Protein AF-A0A2P8MCX2-F1 (afdb_monomer_lite)

pLDDT: mean 90.92, std 8.29, range [68.56, 98.38]

Foldseek 3Di:
DALVVLLVLLVVLLVVLVVLVVVLVVLVVDDCVVVVVVCCVPPVVVDPDDPSVVVSVVVVVVSVVSNVVSVVSSVVSLVSQLVSLVPHPPPVSSVVSVVSSPD

Structure (mmCIF, N/CA/C/O backbone):
data_AF-A0A2P8MCX2-F1
#
_entry.id   AF-A0A2P8MCX2-F1
#
loop_
_atom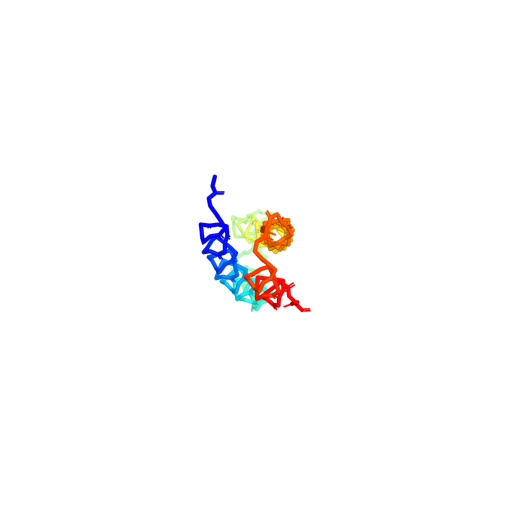_site.group_PDB
_atom_site.id
_atom_site.type_symbol
_atom_site.label_atom_id
_atom_site.label_alt_id
_atom_site.label_comp_id
_atom_site.label_asym_id
_atom_site.label_entity_id
_atom_site.label_seq_id
_atom_site.pdbx_PDB_ins_code
_atom_site.Cartn_x
_atom_site.Cartn_y
_atom_site.Cartn_z
_atom_site.occupancy
_atom_site.B_iso_or_equiv
_atom_site.auth_seq_id
_atom_site.auth_comp_id
_atom_site.auth_asym_id
_atom_site.auth_atom_id
_atom_site.pdbx_PDB_model_num
ATOM 1 N N . MET A 1 1 ? 23.785 0.814 -11.664 1.00 90.06 1 MET A N 1
ATOM 2 C CA . MET A 1 1 ? 22.621 -0.049 -11.949 1.00 90.06 1 MET A CA 1
ATOM 3 C C . MET A 1 1 ? 22.294 0.111 -13.415 1.00 90.06 1 MET A C 1
ATOM 5 O O . MET A 1 1 ? 22.081 1.236 -13.851 1.00 90.06 1 MET A O 1
ATOM 9 N N . SER A 1 2 ? 22.332 -0.987 -14.152 1.00 97.19 2 SER A N 1
ATOM 10 C CA . SER A 1 2 ? 21.957 -1.062 -15.559 1.00 97.19 2 SER A CA 1
ATOM 11 C C . SER A 1 2 ? 20.467 -0.788 -15.760 1.00 97.19 2 SER A C 1
ATOM 13 O O . SER A 1 2 ? 19.656 -0.913 -14.841 1.00 97.19 2 SER A O 1
ATOM 15 N N . ASP A 1 3 ? 20.099 -0.461 -16.990 1.00 97.75 3 ASP A N 1
ATOM 16 C CA . ASP A 1 3 ? 18.705 -0.256 -17.377 1.00 97.75 3 ASP A CA 1
ATOM 17 C C . ASP A 1 3 ? 17.847 -1.510 -17.192 1.00 97.75 3 ASP A C 1
ATOM 19 O O . ASP A 1 3 ? 16.736 -1.418 -16.673 1.00 97.75 3 ASP A O 1
ATOM 23 N N . SER A 1 4 ? 18.395 -2.694 -17.483 1.00 97.44 4 SER A N 1
ATOM 24 C CA . SER A 1 4 ? 17.728 -3.976 -17.215 1.00 97.44 4 SER A CA 1
ATOM 25 C C . SER A 1 4 ? 17.426 -4.166 -15.722 1.00 97.44 4 SER A C 1
ATOM 27 O O . SER A 1 4 ? 16.317 -4.542 -15.338 1.00 97.44 4 SER A O 1
ATOM 29 N N . GLU A 1 5 ? 18.375 -3.827 -14.844 1.00 98.12 5 GLU A N 1
ATOM 30 C CA . GLU A 1 5 ? 18.146 -3.867 -13.396 1.00 98.12 5 GLU A CA 1
ATOM 31 C C . GLU A 1 5 ? 17.090 -2.845 -12.946 1.00 98.12 5 GLU A C 1
ATOM 33 O O . GLU A 1 5 ? 16.235 -3.182 -12.123 1.00 98.12 5 GLU A O 1
ATOM 38 N N . LYS A 1 6 ? 17.107 -1.616 -13.488 1.00 98.12 6 LYS A N 1
ATOM 39 C CA . LYS A 1 6 ? 16.075 -0.599 -13.208 1.00 98.12 6 LYS A CA 1
ATOM 40 C C . LYS A 1 6 ? 14.691 -1.104 -13.636 1.00 98.12 6 LYS A C 1
ATOM 42 O O . LYS A 1 6 ? 13.753 -1.043 -12.842 1.00 98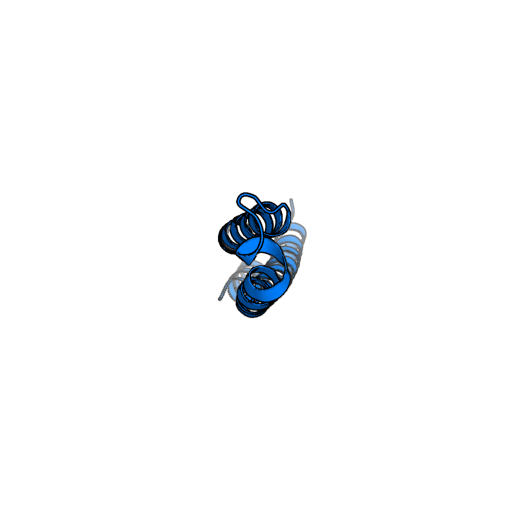.12 6 LYS A O 1
ATOM 47 N N . TYR A 1 7 ? 14.575 -1.664 -14.841 1.00 97.88 7 TYR A N 1
ATOM 48 C CA . TYR A 1 7 ? 13.338 -2.233 -15.380 1.00 97.88 7 TYR A CA 1
ATOM 49 C C . TYR A 1 7 ? 12.790 -3.373 -14.508 1.00 97.88 7 TYR A C 1
ATOM 51 O O . TYR A 1 7 ? 11.623 -3.354 -14.112 1.00 97.88 7 TYR A O 1
ATOM 59 N N . ASN A 1 8 ? 13.646 -4.314 -14.104 1.00 97.88 8 ASN A N 1
ATOM 60 C CA . ASN A 1 8 ? 13.255 -5.405 -13.207 1.00 97.88 8 ASN A CA 1
ATOM 61 C C . ASN A 1 8 ? 12.774 -4.892 -11.841 1.00 97.88 8 ASN A C 1
ATOM 63 O O . ASN A 1 8 ? 11.823 -5.431 -11.268 1.00 97.88 8 ASN A O 1
ATOM 67 N N . LYS A 1 9 ? 13.383 -3.819 -11.316 1.00 97.94 9 LYS A N 1
ATOM 68 C CA . LYS A 1 9 ? 12.904 -3.176 -10.084 1.00 97.94 9 LYS A CA 1
ATOM 69 C C . LYS A 1 9 ? 11.541 -2.506 -10.260 1.00 97.94 9 LYS A C 1
ATOM 71 O O . LYS A 1 9 ? 10.731 -2.606 -9.342 1.00 97.94 9 LYS A O 1
ATOM 76 N N . VAL A 1 10 ? 11.254 -1.890 -11.412 1.00 97.88 10 VAL A N 1
ATOM 77 C CA . VAL A 1 10 ? 9.916 -1.343 -11.723 1.00 97.88 10 VAL A CA 1
ATOM 78 C C . VAL A 1 10 ? 8.858 -2.451 -11.697 1.00 97.88 10 VAL A C 1
ATOM 80 O O . VAL A 1 10 ? 7.836 -2.294 -11.030 1.00 97.88 10 VAL A O 1
ATOM 83 N N . ILE A 1 11 ? 9.124 -3.599 -12.331 1.00 97.69 11 ILE A N 1
ATOM 84 C CA . ILE A 1 11 ? 8.219 -4.764 -12.304 1.00 97.69 11 ILE A CA 1
ATOM 85 C C . ILE A 1 11 ? 7.988 -5.247 -10.869 1.00 97.69 11 ILE A C 1
ATOM 87 O O . ILE A 1 11 ? 6.850 -5.461 -10.449 1.00 97.69 11 ILE A O 1
ATOM 91 N N . ARG A 1 12 ? 9.063 -5.398 -10.088 1.00 97.44 12 ARG A N 1
ATOM 92 C CA . ARG A 1 12 ? 8.964 -5.874 -8.704 1.00 97.44 12 ARG A CA 1
ATOM 93 C C . ARG A 1 12 ? 8.150 -4.923 -7.826 1.00 97.44 12 ARG A C 1
ATOM 95 O O . ARG A 1 12 ? 7.320 -5.383 -7.046 1.00 97.44 12 ARG A O 1
ATOM 102 N N . LEU A 1 13 ? 8.351 -3.614 -7.975 1.00 97.25 13 LEU A N 1
ATOM 103 C CA . LEU A 1 13 ? 7.562 -2.606 -7.267 1.00 97.25 13 LEU A CA 1
ATOM 104 C C . LEU A 1 13 ? 6.083 -2.634 -7.683 1.00 97.25 13 LEU A C 1
ATOM 106 O O . LEU A 1 13 ? 5.234 -2.530 -6.804 1.00 97.25 13 LEU A O 1
ATOM 110 N N . LYS A 1 14 ? 5.750 -2.868 -8.964 1.00 97.44 14 LYS A N 1
ATOM 111 C CA . LYS A 1 14 ? 4.350 -3.073 -9.392 1.00 97.44 14 LYS A CA 1
ATOM 112 C C . LYS A 1 14 ? 3.717 -4.268 -8.680 1.00 97.44 14 LYS A C 1
ATOM 114 O O . LYS A 1 14 ? 2.580 -4.179 -8.227 1.00 97.44 14 LYS A O 1
ATOM 119 N N . GLY A 1 15 ? 4.469 -5.360 -8.534 1.00 97.12 15 GLY A N 1
ATOM 120 C CA . GLY A 1 15 ? 4.039 -6.521 -7.754 1.00 97.12 15 GLY A CA 1
ATOM 121 C C . GLY A 1 15 ? 3.727 -6.171 -6.296 1.00 97.12 15 GLY A C 1
ATOM 122 O O . GLY A 1 15 ? 2.726 -6.639 -5.760 1.00 97.12 15 GLY A O 1
ATOM 123 N N . TYR A 1 16 ? 4.534 -5.314 -5.662 1.00 97.00 16 TYR A N 1
ATOM 124 C CA . TYR A 1 16 ? 4.246 -4.826 -4.310 1.00 97.00 16 TYR A CA 1
ATOM 125 C C . TYR A 1 16 ? 3.023 -3.914 -4.259 1.00 97.00 16 TYR A C 1
ATOM 127 O O . TYR A 1 16 ? 2.188 -4.117 -3.385 1.00 97.00 16 TYR A O 1
ATOM 135 N N . VAL A 1 17 ? 2.870 -2.984 -5.209 1.00 97.38 17 VAL A N 1
ATOM 136 C CA . VAL A 1 17 ? 1.671 -2.135 -5.304 1.00 97.38 17 VAL A CA 1
ATOM 137 C C . VAL A 1 17 ? 0.411 -2.992 -5.376 1.00 97.38 17 VAL A C 1
ATOM 139 O O . VAL A 1 17 ? -0.495 -2.772 -4.589 1.00 97.38 17 VAL A O 1
ATOM 142 N N . ASN A 1 18 ? 0.373 -4.012 -6.238 1.00 96.69 18 ASN A N 1
ATOM 143 C CA . ASN A 1 18 ? -0.803 -4.876 -6.362 1.00 96.69 18 ASN A CA 1
ATOM 144 C C . ASN A 1 18 ? -1.126 -5.618 -5.051 1.00 96.69 18 ASN A C 1
ATOM 146 O O . ASN A 1 18 ? -2.284 -5.707 -4.662 1.00 96.69 18 ASN A O 1
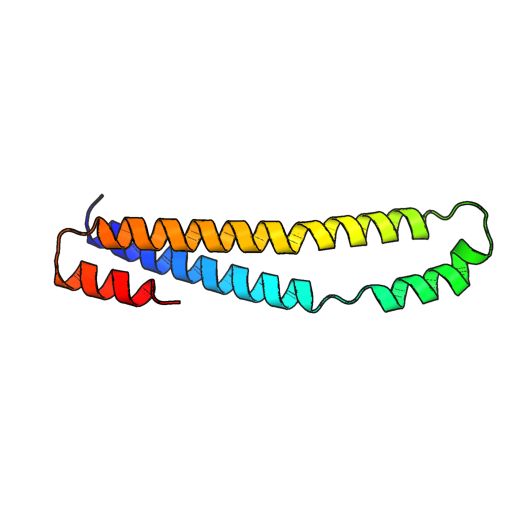ATOM 150 N N . ARG A 1 19 ? -0.110 -6.138 -4.346 1.00 97.44 19 ARG A N 1
ATOM 151 C CA . ARG A 1 19 ? -0.315 -6.837 -3.063 1.00 97.44 19 ARG A CA 1
ATOM 152 C C . ARG A 1 19 ? -0.796 -5.891 -1.965 1.00 97.44 19 ARG A C 1
ATOM 154 O O . ARG A 1 19 ? -1.645 -6.282 -1.176 1.00 97.44 19 ARG A O 1
ATOM 161 N N . LEU A 1 20 ? -0.258 -4.673 -1.922 1.00 97.19 20 LEU A N 1
ATOM 162 C CA . LEU A 1 20 ? -0.680 -3.648 -0.971 1.00 97.19 20 LEU A CA 1
ATOM 163 C C . LEU A 1 20 ? -2.093 -3.142 -1.278 1.00 97.19 20 LEU A C 1
ATOM 165 O O . LEU A 1 20 ? -2.855 -2.937 -0.348 1.00 97.19 20 LEU A O 1
ATOM 169 N N . SER A 1 21 ? -2.466 -2.989 -2.552 1.00 96.12 21 SER A N 1
ATOM 170 C CA . SER A 1 21 ? -3.837 -2.634 -2.937 1.00 96.12 21 SER A CA 1
ATOM 171 C C . SER A 1 21 ? -4.840 -3.699 -2.500 1.00 96.12 21 SER A C 1
ATOM 173 O O . SER A 1 21 ? -5.831 -3.352 -1.877 1.00 96.12 21 SER A O 1
ATOM 175 N N . ASN A 1 22 ? -4.540 -4.984 -2.715 1.00 96.00 22 ASN A N 1
ATOM 176 C CA . ASN A 1 22 ? -5.400 -6.060 -2.212 1.00 96.00 22 ASN A CA 1
ATOM 177 C C . ASN A 1 22 ? -5.518 -6.026 -0.679 1.00 96.00 22 ASN A C 1
ATOM 179 O O . ASN A 1 22 ? -6.610 -6.160 -0.147 1.00 96.00 22 ASN A O 1
ATOM 183 N N . LEU A 1 23 ? -4.404 -5.804 0.031 1.00 95.38 23 LEU A N 1
ATOM 184 C CA . LEU A 1 23 ? -4.420 -5.665 1.490 1.00 95.38 23 LEU A CA 1
ATOM 185 C C . LEU A 1 23 ? -5.264 -4.464 1.945 1.00 95.38 23 LEU A C 1
ATOM 187 O O . LEU A 1 23 ? -5.943 -4.549 2.965 1.00 95.38 23 LEU A O 1
ATOM 191 N N . LEU A 1 24 ? -5.205 -3.345 1.222 1.00 95.00 24 LEU A N 1
ATOM 192 C CA . LEU A 1 24 ? -6.001 -2.157 1.514 1.00 95.00 24 LEU A CA 1
ATOM 193 C C . LEU A 1 24 ? -7.499 -2.445 1.347 1.00 95.00 24 LEU A C 1
ATOM 195 O O . LEU A 1 24 ? -8.277 -2.123 2.241 1.00 95.00 24 LEU A O 1
ATOM 199 N N . ASP A 1 25 ? -7.879 -3.111 0.256 1.00 93.25 25 ASP A N 1
ATOM 200 C CA . ASP A 1 25 ? -9.260 -3.533 0.006 1.00 93.25 25 ASP A CA 1
ATOM 201 C C . ASP A 1 25 ? -9.754 -4.492 1.103 1.00 93.25 25 ASP A C 1
ATOM 203 O O . ASP A 1 25 ? -10.832 -4.287 1.665 1.00 93.25 25 ASP A O 1
ATOM 207 N N . ASP A 1 26 ? -8.935 -5.482 1.481 1.00 92.62 26 ASP A N 1
ATOM 208 C CA . ASP A 1 26 ? -9.229 -6.403 2.587 1.00 92.62 26 ASP A CA 1
ATOM 209 C C . ASP A 1 26 ? -9.402 -5.645 3.915 1.00 92.62 26 ASP A C 1
ATOM 211 O O . ASP A 1 26 ? -10.308 -5.945 4.690 1.00 92.62 26 ASP A O 1
ATOM 215 N N . THR A 1 27 ? -8.567 -4.629 4.165 1.00 89.44 27 THR A N 1
ATOM 216 C CA . THR A 1 27 ? -8.626 -3.788 5.372 1.00 89.44 27 THR A CA 1
ATOM 217 C C . THR A 1 27 ? -9.928 -2.989 5.429 1.00 89.44 27 THR A C 1
ATOM 219 O O . THR A 1 27 ? -10.557 -2.934 6.485 1.00 89.44 27 THR A O 1
ATOM 222 N N . TYR A 1 28 ? -10.375 -2.409 4.310 1.00 87.38 28 TYR A N 1
ATOM 223 C CA . TYR A 1 28 ? -11.672 -1.726 4.238 1.00 87.38 28 TYR A CA 1
ATOM 224 C C . TYR A 1 28 ? -12.864 -2.680 4.364 1.00 87.38 28 TYR A C 1
ATOM 226 O O . TYR A 1 28 ? -13.933 -2.264 4.807 1.00 87.38 28 TYR A O 1
ATOM 234 N N . GLY A 1 29 ? -12.686 -3.952 4.003 1.00 87.25 29 GLY A N 1
ATOM 235 C CA . GLY A 1 29 ? -13.695 -4.995 4.180 1.00 87.25 29 GLY A CA 1
ATOM 236 C C . GLY A 1 29 ? -13.898 -5.449 5.632 1.00 87.25 29 GLY A C 1
ATOM 237 O O . GLY A 1 29 ? -14.869 -6.154 5.915 1.00 87.25 29 GLY A O 1
ATOM 238 N N . LEU A 1 30 ? -13.017 -5.067 6.565 1.00 86.69 30 LEU A N 1
ATOM 239 C CA . LEU A 1 30 ? -13.130 -5.445 7.974 1.00 86.69 30 LEU A CA 1
ATOM 240 C C . LEU A 1 30 ? -14.156 -4.573 8.714 1.00 86.69 30 LEU A C 1
ATOM 242 O O . LEU A 1 30 ? -13.871 -3.447 9.118 1.00 86.69 30 LEU A O 1
ATOM 246 N N . ASP A 1 31 ? -15.339 -5.137 8.970 1.00 80.38 31 ASP A N 1
ATOM 247 C CA . ASP A 1 31 ? -16.364 -4.529 9.824 1.00 80.38 31 ASP A CA 1
ATOM 248 C C . ASP A 1 31 ? -16.367 -5.145 11.234 1.00 80.38 31 ASP A C 1
ATOM 250 O O . ASP A 1 31 ? -16.870 -6.251 11.476 1.00 80.38 31 ASP A O 1
ATOM 254 N N . PHE A 1 32 ? -15.824 -4.394 12.196 1.00 78.06 32 PHE A N 1
ATOM 255 C CA . PHE A 1 32 ? -15.824 -4.771 13.611 1.00 78.06 32 PHE A CA 1
ATOM 256 C C . PHE A 1 32 ? -17.080 -4.327 14.366 1.00 78.06 32 PHE A C 1
ATOM 258 O O . PHE A 1 32 ? -17.283 -4.732 15.513 1.00 78.06 32 PHE A O 1
ATOM 265 N N . THR A 1 33 ? -17.958 -3.542 13.743 1.00 79.25 33 THR A N 1
ATOM 266 C CA . THR A 1 33 ? -19.104 -2.912 14.413 1.00 79.25 33 THR A CA 1
ATOM 267 C C . THR A 1 33 ? -20.044 -3.948 15.031 1.00 79.25 33 THR A C 1
ATOM 269 O O . THR A 1 33 ? -20.579 -3.735 16.122 1.00 79.25 33 THR A O 1
ATOM 272 N N . GLN A 1 34 ? -20.175 -5.115 14.394 1.00 73.75 34 GLN A N 1
ATOM 273 C CA . GLN A 1 34 ? -20.946 -6.251 14.910 1.00 73.75 34 GLN A CA 1
ATOM 274 C C . GLN A 1 34 ? -20.456 -6.761 16.277 1.00 73.75 34 GLN A C 1
ATOM 276 O O . GLN A 1 34 ? -21.266 -7.146 17.125 1.00 73.75 34 GLN A O 1
ATOM 281 N N . PHE A 1 35 ? -19.145 -6.721 16.537 1.00 80.44 35 PHE A N 1
ATOM 282 C CA . PHE A 1 35 ? -18.573 -7.213 17.790 1.00 80.44 35 PHE A CA 1
ATOM 283 C C . PHE A 1 35 ? -18.796 -6.235 18.938 1.00 80.44 35 PHE A C 1
ATOM 285 O O . PHE A 1 35 ? -19.007 -6.676 20.067 1.00 80.44 35 PHE A O 1
ATOM 292 N N . LYS A 1 36 ? -18.836 -4.925 18.653 1.00 81.12 36 LYS A N 1
ATOM 293 C CA . LYS A 1 36 ? -19.106 -3.889 19.658 1.00 81.12 36 LYS A CA 1
ATOM 294 C C . LYS A 1 36 ? -20.416 -4.161 20.386 1.00 81.12 36 LYS A C 1
ATOM 296 O O . LYS A 1 36 ? -20.435 -4.260 21.607 1.00 81.12 36 LYS A O 1
ATOM 301 N N . THR A 1 37 ? -21.496 -4.349 19.630 1.00 77.31 37 THR A N 1
ATOM 302 C CA . THR A 1 37 ? -22.832 -4.590 20.187 1.00 77.31 37 THR A CA 1
ATOM 303 C C . THR A 1 37 ? -22.869 -5.883 20.995 1.00 77.31 37 THR A C 1
ATOM 305 O O . THR A 1 37 ? -23.340 -5.880 22.131 1.00 77.31 37 THR A O 1
ATOM 308 N N . ALA A 1 38 ? -22.318 -6.977 20.455 1.00 75.50 38 ALA A N 1
ATOM 309 C CA . ALA A 1 38 ? -22.302 -8.268 21.138 1.00 75.50 38 ALA A CA 1
ATOM 310 C C . ALA A 1 38 ? -21.529 -8.217 22.466 1.00 75.50 38 ALA A C 1
ATOM 312 O O . ALA A 1 38 ? -22.011 -8.735 23.477 1.00 75.50 38 ALA A O 1
ATOM 313 N N . GLY A 1 39 ? -20.360 -7.575 22.492 1.00 76.75 39 GLY A N 1
ATOM 314 C CA . GLY A 1 39 ? -19.578 -7.444 23.717 1.00 76.75 39 GLY A CA 1
ATOM 315 C C . GLY A 1 39 ? -20.172 -6.446 24.709 1.00 76.75 39 GLY A C 1
ATOM 316 O O . GLY A 1 39 ? -20.144 -6.708 25.913 1.00 76.75 39 GLY A O 1
ATOM 317 N N . THR A 1 40 ? -20.817 -5.371 24.243 1.00 75.81 40 THR A N 1
ATOM 318 C CA . THR A 1 40 ? -21.556 -4.460 25.128 1.00 75.81 40 THR A CA 1
ATOM 319 C C . THR A 1 40 ? -22.749 -5.140 25.785 1.00 75.81 40 THR A C 1
ATOM 321 O O . THR A 1 40 ? -22.897 -5.068 27.003 1.00 75.81 40 THR A O 1
ATOM 324 N N . THR A 1 41 ? -23.579 -5.855 25.028 1.00 78.94 41 THR A N 1
ATOM 325 C CA . THR A 1 41 ? -24.757 -6.534 25.586 1.00 78.94 41 THR A CA 1
ATOM 326 C C . THR A 1 41 ? -24.378 -7.646 26.567 1.00 78.94 41 THR A C 1
ATOM 328 O O . THR A 1 41 ? -25.034 -7.817 27.598 1.00 78.94 41 THR A O 1
ATOM 331 N N . ASN A 1 42 ? -23.319 -8.407 26.277 1.00 77.25 42 ASN A N 1
ATOM 332 C CA . ASN A 1 42 ? -22.996 -9.603 27.054 1.00 77.25 42 ASN A CA 1
ATOM 333 C C . ASN A 1 42 ? -22.014 -9.359 28.203 1.00 77.25 42 ASN A C 1
ATOM 335 O O . ASN A 1 42 ? -22.120 -10.048 29.226 1.00 77.25 42 ASN A O 1
ATOM 339 N N . TRP A 1 43 ? -21.115 -8.379 28.067 1.00 77.31 43 TRP A N 1
ATOM 340 C CA . TRP A 1 43 ? -20.034 -8.127 29.017 1.00 77.31 43 TRP A CA 1
ATOM 341 C C . TRP A 1 43 ? -20.043 -6.699 29.551 1.00 77.31 43 TRP A C 1
ATOM 343 O O . TRP A 1 43 ? -20.352 -6.501 30.727 1.00 77.31 43 TRP A O 1
ATOM 353 N N . SER A 1 44 ? -19.726 -5.700 28.721 1.00 75.81 44 SER A N 1
ATOM 354 C CA . SER A 1 44 ? -19.412 -4.368 29.251 1.00 75.81 44 SER A CA 1
ATOM 355 C C . SER A 1 44 ? -20.611 -3.598 29.790 1.00 75.81 44 SER A C 1
ATOM 357 O O . SER A 1 44 ? -20.464 -2.870 30.763 1.00 75.81 44 SER A O 1
ATOM 359 N N . GLY A 1 45 ? -21.824 -3.852 29.297 1.00 75.31 45 GLY A N 1
ATOM 360 C CA . GLY A 1 45 ? -23.053 -3.269 29.844 1.00 75.31 45 GLY A CA 1
ATOM 361 C C . GLY A 1 45 ? -23.383 -3.704 31.280 1.00 75.31 45 GLY A C 1
ATOM 362 O O . GLY A 1 45 ? -24.284 -3.139 31.894 1.00 75.31 45 GLY A O 1
ATOM 363 N N . LYS A 1 46 ? -22.669 -4.697 31.830 1.00 77.38 46 LYS A N 1
ATOM 364 C CA . LYS A 1 46 ? -22.877 -5.232 33.188 1.00 77.38 46 LYS A CA 1
ATOM 365 C C . LYS A 1 46 ? -21.822 -4.768 34.198 1.00 77.38 46 LYS A C 1
ATOM 367 O O . LYS A 1 46 ? -21.961 -5.055 35.385 1.00 77.38 46 LYS A O 1
ATOM 372 N N . VAL A 1 47 ? -20.770 -4.071 33.759 1.00 75.00 47 VAL A N 1
ATOM 373 C CA . VAL A 1 47 ? -19.634 -3.658 34.602 1.00 75.00 47 VAL A CA 1
ATOM 374 C C . VAL A 1 47 ? -19.199 -2.223 34.289 1.00 75.00 47 VAL A C 1
ATOM 376 O O . VAL A 1 47 ? -19.352 -1.744 33.177 1.00 75.00 47 VAL A O 1
ATOM 379 N N . LYS A 1 48 ? -18.626 -1.504 35.265 1.00 69.69 48 LYS A N 1
ATOM 380 C CA . LYS A 1 48 ? -18.171 -0.106 35.067 1.00 69.69 48 LYS A CA 1
ATOM 381 C C . LYS A 1 48 ? -16.944 0.037 34.154 1.00 69.69 48 LYS A C 1
ATOM 383 O O . LYS A 1 48 ? -16.735 1.107 33.594 1.00 69.69 48 LYS A O 1
ATOM 388 N N . LYS A 1 49 ? -16.106 -0.996 34.077 1.00 73.50 49 LYS A N 1
ATOM 389 C CA . LYS A 1 49 ? -14.927 -1.092 33.207 1.00 73.50 49 LYS A CA 1
ATOM 390 C C . LYS A 1 49 ? -14.854 -2.511 32.673 1.00 73.50 49 LYS A C 1
ATOM 392 O O . LYS A 1 49 ? -15.006 -3.452 33.451 1.00 73.50 49 LYS A O 1
ATOM 397 N N . SER A 1 50 ? -14.611 -2.648 31.378 1.00 81.38 50 SER A N 1
ATOM 398 C CA . SER A 1 50 ? -14.563 -3.933 30.697 1.00 81.38 50 SER A CA 1
ATOM 399 C C . SER A 1 50 ? -13.300 -4.032 29.862 1.00 81.38 50 SER A C 1
ATOM 401 O O . SER A 1 50 ? -13.072 -3.194 28.995 1.00 81.38 50 SER A O 1
ATOM 403 N N . GLN A 1 51 ? -12.527 -5.096 30.078 1.00 83.88 51 GLN A N 1
ATOM 404 C CA . GLN A 1 51 ? -11.374 -5.428 29.239 1.00 83.88 51 GLN A CA 1
ATOM 405 C C . GLN A 1 51 ? -11.772 -5.565 27.760 1.00 83.88 51 GLN A C 1
ATOM 407 O O . GLN A 1 51 ? -10.999 -5.197 26.883 1.00 83.88 51 GLN A O 1
ATOM 412 N N . PHE A 1 52 ? -13.005 -6.010 27.487 1.00 85.81 52 PHE A N 1
ATOM 413 C CA . PHE A 1 52 ? -13.532 -6.070 26.127 1.00 85.81 52 PHE A CA 1
ATOM 414 C C . PHE A 1 52 ? -13.557 -4.695 25.446 1.00 85.81 52 PHE A C 1
ATOM 416 O O . PHE A 1 52 ? -13.173 -4.598 24.287 1.00 85.81 52 PHE A O 1
ATOM 423 N N . ASP A 1 53 ? -13.997 -3.636 26.137 1.00 83.00 53 ASP A N 1
ATOM 424 C CA . ASP A 1 53 ? -14.100 -2.307 25.517 1.00 83.00 53 ASP A CA 1
ATOM 425 C C . ASP A 1 53 ? -12.710 -1.735 25.210 1.00 83.00 53 ASP A C 1
ATOM 427 O O . ASP A 1 53 ? -12.510 -1.134 24.154 1.00 83.00 53 ASP A O 1
ATOM 431 N N . ASP A 1 54 ? -11.749 -1.957 26.114 1.00 86.50 54 ASP A N 1
ATOM 432 C CA . ASP A 1 54 ? -10.360 -1.527 25.946 1.00 86.50 54 ASP A CA 1
ATOM 433 C C . ASP A 1 54 ? -9.692 -2.257 24.764 1.00 86.50 54 ASP A C 1
ATOM 435 O O . ASP A 1 54 ? -9.071 -1.622 23.908 1.00 86.50 5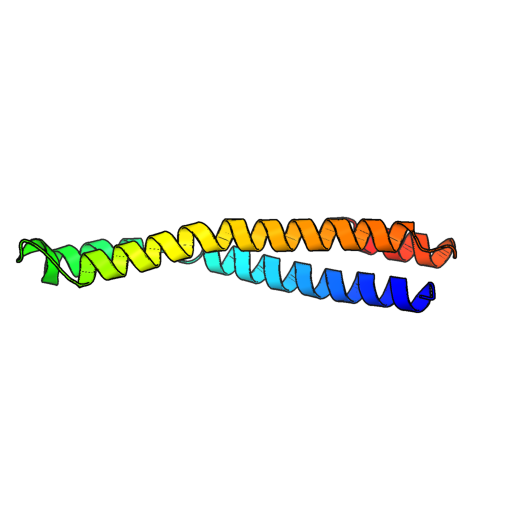4 ASP A O 1
ATOM 439 N N . GLU A 1 55 ? -9.860 -3.581 24.666 1.00 88.19 55 GLU A N 1
ATOM 440 C CA . GLU A 1 55 ? -9.337 -4.390 23.556 1.00 88.19 55 GLU A CA 1
ATOM 441 C C . GLU A 1 55 ? -10.027 -4.065 22.226 1.00 88.19 55 GLU A C 1
ATOM 443 O O . GLU A 1 55 ? -9.353 -3.897 21.208 1.00 88.19 55 GLU A O 1
ATOM 448 N N . TYR A 1 56 ? -11.354 -3.901 22.231 1.00 88.06 56 TYR A N 1
ATOM 449 C CA . TYR A 1 56 ? -12.125 -3.496 21.055 1.00 88.06 56 TYR A CA 1
ATOM 450 C C . TYR A 1 56 ? -11.664 -2.133 20.535 1.00 88.06 56 TYR A C 1
ATOM 452 O O . TYR A 1 56 ? -11.454 -1.954 19.330 1.00 88.06 56 TYR A O 1
ATOM 460 N N . LYS A 1 57 ? -11.491 -1.161 21.440 1.00 88.25 57 LYS A N 1
ATOM 461 C CA . LYS A 1 57 ? -10.997 0.170 21.087 1.00 88.25 57 LYS A CA 1
ATOM 462 C C . LYS A 1 57 ? -9.592 0.089 20.504 1.00 88.25 57 LYS A C 1
ATOM 464 O O . LYS A 1 57 ? -9.357 0.677 19.455 1.00 88.25 57 LYS A O 1
ATOM 469 N N . LYS A 1 58 ? -8.690 -0.668 21.131 1.00 90.69 58 LYS 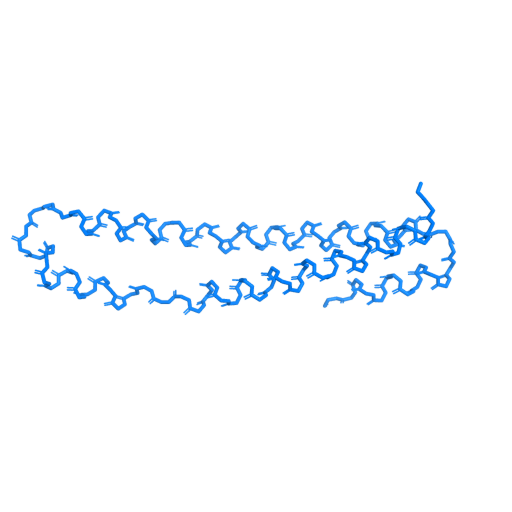A N 1
ATOM 470 C CA . LYS A 1 58 ? -7.327 -0.861 20.626 1.00 90.69 58 LYS A CA 1
ATOM 471 C C . LYS A 1 58 ? -7.320 -1.460 19.216 1.00 90.69 58 LYS A C 1
ATOM 473 O O . LYS A 1 58 ? -6.650 -0.914 18.348 1.00 90.69 58 LYS A O 1
ATOM 478 N N . ALA A 1 59 ? -8.091 -2.520 18.971 1.00 88.94 59 ALA A N 1
ATOM 479 C CA . ALA A 1 59 ? -8.193 -3.138 17.648 1.00 88.94 59 ALA A CA 1
ATOM 480 C C . ALA A 1 59 ? -8.771 -2.171 16.598 1.00 88.94 59 ALA A C 1
ATOM 482 O O . ALA A 1 59 ? -8.265 -2.091 15.481 1.00 88.94 59 ALA A O 1
ATOM 483 N N . SER A 1 60 ? -9.790 -1.390 16.972 1.00 89.00 60 SER A N 1
ATOM 484 C CA . SER A 1 60 ? -10.379 -0.366 16.097 1.00 89.00 60 SER A CA 1
ATOM 485 C C . SER A 1 60 ? -9.376 0.741 15.759 1.00 89.00 60 SER A C 1
ATOM 487 O O . SER A 1 60 ? -9.266 1.145 14.603 1.00 89.00 60 SER A O 1
ATOM 489 N N . ASP A 1 61 ? -8.622 1.214 16.755 1.00 90.56 61 ASP A N 1
ATOM 490 C CA . ASP A 1 61 ? -7.597 2.243 16.580 1.00 90.56 61 ASP A CA 1
ATOM 491 C C . ASP A 1 61 ? -6.421 1.710 15.726 1.00 90.56 61 ASP A C 1
ATOM 493 O O . ASP A 1 61 ? -5.891 2.430 14.882 1.00 90.56 61 ASP A O 1
ATOM 497 N N . GLU A 1 62 ? -6.019 0.442 15.886 1.00 90.62 62 GLU A N 1
ATOM 498 C CA . GLU A 1 62 ? -5.003 -0.210 15.041 1.00 90.62 62 GLU A CA 1
ATOM 499 C C . GLU A 1 62 ? -5.461 -0.354 13.582 1.00 90.62 62 GLU A C 1
ATOM 501 O O . GLU A 1 62 ? -4.708 -0.011 12.665 1.00 90.62 62 GLU A O 1
ATOM 506 N N . LEU A 1 63 ? -6.707 -0.780 13.354 1.00 88.69 63 LEU A N 1
ATOM 507 C CA . LEU A 1 63 ? -7.281 -0.868 12.011 1.00 88.69 63 LEU A CA 1
ATOM 508 C C . LEU A 1 63 ? -7.339 0.504 11.330 1.00 88.69 63 LEU A C 1
ATOM 510 O O . LEU A 1 63 ? -6.933 0.641 10.177 1.00 88.69 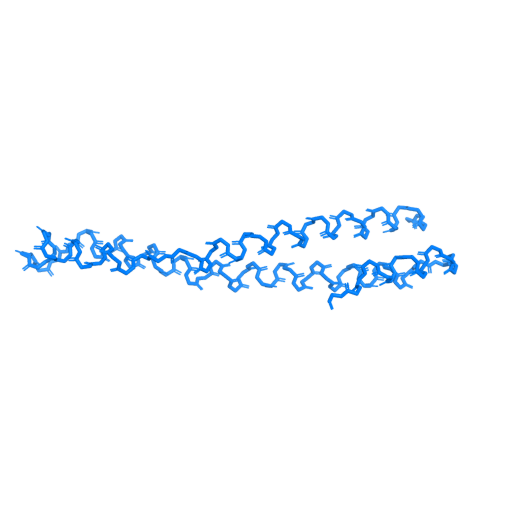63 LEU A O 1
ATOM 514 N N . ALA A 1 64 ? -7.789 1.530 12.059 1.00 88.62 64 ALA A N 1
ATOM 515 C CA . ALA A 1 64 ? -7.908 2.891 11.542 1.00 88.62 64 ALA A CA 1
ATOM 516 C C . ALA A 1 64 ? -6.559 3.487 11.102 1.00 88.62 64 ALA A C 1
ATOM 518 O O . ALA A 1 64 ? -6.529 4.328 10.206 1.00 88.62 64 ALA A O 1
ATOM 519 N N . ARG A 1 65 ? -5.442 3.048 11.700 1.00 92.88 65 ARG A N 1
ATOM 520 C CA . ARG A 1 65 ? -4.084 3.438 11.274 1.00 92.88 65 ARG A CA 1
ATOM 521 C C . ARG A 1 65 ? -3.559 2.614 10.100 1.00 92.88 65 ARG A C 1
ATOM 523 O O . ARG A 1 65 ? -2.779 3.131 9.308 1.00 92.88 65 ARG A O 1
ATOM 530 N N . THR A 1 66 ? -3.999 1.364 9.967 1.00 92.31 66 THR A N 1
ATOM 531 C CA . THR A 1 66 ? -3.482 0.429 8.957 1.00 92.31 66 THR A CA 1
ATOM 532 C C . THR A 1 66 ? -3.761 0.912 7.534 1.00 92.31 66 THR A C 1
ATOM 534 O O . THR A 1 66 ? -2.851 0.920 6.709 1.00 92.31 66 THR A O 1
ATOM 537 N N . ALA A 1 67 ? -4.988 1.356 7.233 1.00 90.88 67 ALA A N 1
ATOM 538 C CA . ALA A 1 67 ? -5.332 1.795 5.876 1.00 90.88 67 ALA A CA 1
ATOM 539 C C . ALA A 1 67 ? -4.465 2.985 5.390 1.00 90.88 67 ALA A C 1
ATOM 541 O O . ALA A 1 67 ? -3.824 2.836 4.347 1.00 90.88 67 ALA A O 1
ATOM 542 N N . PRO A 1 68 ? -4.319 4.096 6.145 1.00 94.62 68 PRO A N 1
ATOM 543 C CA . PRO A 1 68 ? -3.409 5.186 5.776 1.00 94.62 68 PRO A CA 1
ATOM 544 C C . PRO A 1 68 ? -1.946 4.758 5.587 1.00 94.62 68 PRO A C 1
ATOM 546 O O . PRO A 1 68 ? -1.286 5.203 4.649 1.00 94.62 68 PRO A O 1
ATOM 549 N N . GLU A 1 69 ? -1.428 3.875 6.448 1.00 96.38 69 GLU A N 1
ATOM 550 C CA . GLU A 1 69 ? -0.050 3.371 6.341 1.00 96.38 69 GLU A CA 1
ATOM 551 C C . GLU A 1 69 ? 0.153 2.557 5.046 1.00 96.38 69 GLU A C 1
ATOM 553 O O . GLU A 1 69 ? 1.177 2.684 4.363 1.00 96.38 69 GLU A O 1
ATOM 558 N N . VAL A 1 70 ? -0.839 1.747 4.658 1.00 96.31 70 VAL A N 1
ATOM 559 C CA . VAL A 1 70 ? -0.813 0.983 3.402 1.00 96.31 70 VAL A CA 1
ATOM 560 C C . VAL A 1 70 ? -0.933 1.909 2.186 1.00 96.31 70 VAL A C 1
ATOM 562 O O . VAL A 1 70 ? -0.195 1.731 1.213 1.00 96.31 70 VAL A O 1
ATOM 565 N N . GLU A 1 71 ? -1.795 2.928 2.233 1.00 95.94 71 GLU A N 1
ATOM 566 C CA . GLU A 1 71 ? -1.908 3.949 1.181 1.00 95.94 71 GLU A CA 1
ATOM 567 C C . GLU A 1 71 ? -0.589 4.705 0.965 1.00 95.94 71 GLU A C 1
ATOM 569 O O . GLU A 1 71 ? -0.146 4.884 -0.178 1.00 95.94 71 GLU A O 1
ATOM 574 N N . GLU A 1 72 ? 0.089 5.098 2.046 1.00 97.56 72 GLU A N 1
ATOM 575 C CA . GLU A 1 72 ? 1.398 5.752 1.986 1.00 97.56 72 GLU A CA 1
ATOM 576 C C . GLU A 1 72 ? 2.462 4.829 1.370 1.00 97.56 72 GLU A C 1
ATOM 578 O O . GLU A 1 72 ? 3.244 5.248 0.502 1.00 97.56 72 GLU A O 1
ATOM 583 N N . ALA A 1 73 ? 2.467 3.549 1.754 1.00 97.25 73 ALA A N 1
ATOM 584 C CA . ALA A 1 73 ? 3.368 2.553 1.185 1.00 97.25 73 ALA A CA 1
ATOM 585 C C . ALA A 1 73 ? 3.124 2.353 -0.322 1.00 97.25 73 ALA A C 1
ATOM 587 O O . ALA A 1 73 ? 4.085 2.288 -1.104 1.00 97.25 73 ALA A O 1
ATOM 588 N N . ILE A 1 74 ? 1.856 2.313 -0.754 1.00 97.19 74 ILE A N 1
ATOM 589 C CA . ILE A 1 74 ? 1.474 2.275 -2.172 1.00 97.19 74 ILE A CA 1
ATOM 590 C C . ILE A 1 74 ? 2.015 3.515 -2.883 1.00 97.19 74 ILE A C 1
ATOM 592 O O . ILE A 1 74 ? 2.739 3.377 -3.871 1.00 97.19 74 ILE A O 1
ATOM 596 N N . SER A 1 75 ? 1.716 4.712 -2.374 1.00 97.19 75 SER A N 1
ATOM 597 C CA . SER A 1 75 ? 2.150 5.988 -2.957 1.00 97.19 75 SER A CA 1
ATOM 598 C C . SER A 1 75 ? 3.673 6.051 -3.126 1.00 97.19 75 SER A C 1
ATOM 600 O O . SER A 1 75 ? 4.187 6.347 -4.212 1.00 97.19 75 SER A O 1
ATOM 602 N N . THR A 1 76 ? 4.412 5.641 -2.095 1.00 97.06 76 THR A N 1
ATOM 603 C CA . THR A 1 76 ? 5.877 5.563 -2.116 1.00 97.06 76 THR A CA 1
ATOM 604 C C . THR A 1 76 ? 6.381 4.603 -3.193 1.00 97.06 76 THR A C 1
ATOM 606 O O . THR A 1 76 ? 7.314 4.933 -3.935 1.00 97.06 76 THR A O 1
ATOM 609 N N . CYS A 1 77 ? 5.766 3.424 -3.325 1.00 96.88 77 CYS A N 1
ATOM 610 C CA . CYS A 1 77 ? 6.122 2.471 -4.374 1.00 96.88 77 CYS A CA 1
ATOM 611 C C . CYS A 1 77 ? 5.860 3.051 -5.770 1.00 96.88 77 CYS A C 1
ATOM 613 O O . CYS A 1 77 ? 6.752 2.987 -6.618 1.00 96.88 77 CYS A O 1
ATOM 615 N N . LYS A 1 78 ? 4.692 3.671 -5.995 1.00 96.88 78 LYS A N 1
ATOM 616 C CA . LYS A 1 78 ? 4.335 4.312 -7.273 1.00 96.88 78 LYS A CA 1
ATOM 617 C C . LYS A 1 78 ? 5.338 5.408 -7.654 1.00 96.88 78 LYS A C 1
ATOM 619 O O . LYS A 1 78 ? 5.847 5.418 -8.775 1.00 96.88 78 LYS A O 1
ATOM 624 N N . SER A 1 79 ? 5.696 6.272 -6.704 1.00 97.44 79 SER A N 1
ATOM 625 C CA . SER A 1 79 ? 6.678 7.346 -6.907 1.00 97.44 79 SER A CA 1
ATOM 626 C C . SER A 1 79 ? 8.071 6.808 -7.266 1.00 97.44 79 SER A C 1
ATOM 628 O O . SER A 1 79 ? 8.703 7.254 -8.232 1.00 97.44 79 SER A O 1
ATOM 630 N N . LYS A 1 80 ? 8.543 5.774 -6.552 1.00 96.62 80 LYS A N 1
ATOM 631 C CA . LYS A 1 80 ? 9.830 5.122 -6.847 1.00 96.62 80 LYS A CA 1
ATOM 632 C C . LYS A 1 80 ? 9.821 4.395 -8.190 1.00 96.62 80 LYS A C 1
ATOM 634 O O . LYS A 1 80 ? 10.827 4.441 -8.894 1.00 96.62 80 LYS A O 1
ATOM 639 N N . MET A 1 81 ? 8.710 3.755 -8.564 1.00 97.19 81 MET A N 1
ATOM 640 C CA . MET A 1 81 ? 8.547 3.135 -9.884 1.00 97.19 81 MET A CA 1
ATOM 641 C C . MET A 1 81 ? 8.706 4.160 -10.997 1.00 97.19 81 MET A C 1
ATOM 643 O O . MET A 1 81 ? 9.494 3.943 -11.913 1.00 97.19 81 MET A O 1
ATOM 647 N N . TYR A 1 82 ? 7.985 5.276 -10.895 1.00 97.56 82 TYR A N 1
ATOM 648 C CA . TYR A 1 82 ? 8.031 6.346 -11.883 1.00 97.56 82 TYR A CA 1
ATOM 649 C C . TYR A 1 82 ? 9.441 6.927 -12.010 1.00 97.56 82 TYR A C 1
ATOM 651 O O . TYR A 1 82 ? 9.983 7.013 -13.111 1.00 97.56 82 TYR A O 1
ATOM 659 N N . SER A 1 83 ? 10.081 7.228 -10.878 1.00 97.81 83 SER A N 1
ATOM 660 C CA . SER A 1 83 ? 11.453 7.748 -10.843 1.00 97.81 83 SER A CA 1
ATOM 661 C C . SER A 1 83 ? 12.459 6.777 -11.476 1.00 97.81 83 SER A C 1
ATOM 663 O O . SER A 1 83 ? 13.305 7.184 -12.271 1.00 97.81 83 SER A O 1
ATOM 665 N N . LEU A 1 84 ? 12.350 5.476 -11.176 1.00 97.50 84 LEU A N 1
ATOM 666 C CA . LEU A 1 84 ? 13.202 4.448 -11.778 1.00 97.50 84 LEU A CA 1
ATOM 667 C C . LEU A 1 84 ? 12.967 4.325 -13.284 1.00 97.50 84 LEU A C 1
ATOM 669 O O . LEU A 1 84 ? 13.942 4.316 -14.032 1.00 97.50 84 LEU A O 1
ATOM 673 N N . ALA A 1 85 ? 11.709 4.281 -13.728 1.00 97.75 85 ALA A N 1
ATOM 674 C CA . ALA A 1 85 ? 11.351 4.217 -15.143 1.00 97.75 85 ALA A CA 1
ATOM 675 C C . ALA A 1 85 ? 11.906 5.418 -15.928 1.00 97.75 85 ALA A C 1
ATOM 677 O O . ALA A 1 85 ? 12.468 5.249 -17.010 1.00 97.75 85 ALA A O 1
ATOM 678 N N . TRP A 1 86 ? 11.835 6.623 -15.355 1.00 97.75 86 TRP A N 1
ATOM 679 C CA . TRP A 1 86 ? 12.407 7.833 -15.951 1.00 97.75 86 TRP A CA 1
ATOM 680 C C . TRP A 1 86 ? 13.931 7.847 -16.013 1.00 97.75 86 TRP A C 1
ATOM 682 O O . TRP A 1 86 ? 14.495 8.469 -16.913 1.00 97.75 86 TRP A O 1
ATOM 692 N N . SER A 1 87 ? 14.600 7.154 -15.096 1.00 98.06 87 SER A N 1
ATOM 693 C CA . SER A 1 87 ? 16.063 7.079 -15.069 1.00 98.06 87 SER A CA 1
ATOM 694 C C . SER A 1 87 ? 16.663 6.095 -16.083 1.00 98.06 87 SER A C 1
ATOM 696 O O . SER A 1 87 ? 17.881 5.977 -16.138 1.00 98.06 87 SER A O 1
ATOM 698 N N . ILE A 1 88 ? 15.845 5.355 -16.841 1.00 98.38 88 ILE A N 1
ATOM 699 C CA . ILE A 1 88 ? 16.301 4.421 -17.887 1.00 98.38 88 ILE A CA 1
ATOM 700 C C . ILE A 1 88 ? 16.760 5.206 -19.124 1.00 98.38 88 ILE A C 1
ATOM 702 O O . ILE A 1 88 ? 16.036 6.089 -19.593 1.00 98.38 88 ILE A O 1
ATOM 706 N N . ASP A 1 89 ? 17.935 4.882 -19.658 1.00 98.31 89 ASP A N 1
ATOM 707 C CA . ASP A 1 89 ? 18.534 5.579 -20.801 1.00 98.31 89 ASP A CA 1
ATOM 708 C C . ASP A 1 89 ? 18.057 4.988 -22.138 1.00 98.31 89 ASP A C 1
ATOM 710 O O . ASP A 1 89 ? 17.735 5.735 -23.066 1.00 98.31 89 ASP A O 1
ATOM 714 N N . ASP A 1 90 ? 17.919 3.660 -22.226 1.00 97.94 90 ASP A N 1
ATOM 715 C CA . ASP A 1 90 ? 17.357 2.993 -23.401 1.00 97.94 90 ASP A CA 1
ATOM 716 C C . ASP A 1 90 ? 15.901 3.418 -23.639 1.00 97.94 90 ASP A C 1
ATOM 718 O O . ASP A 1 90 ? 15.002 3.182 -22.824 1.00 97.94 90 ASP A O 1
ATOM 722 N N . LYS A 1 91 ? 15.651 4.036 -24.798 1.00 96.81 91 LYS A N 1
ATOM 723 C CA . LYS A 1 91 ? 14.354 4.641 -25.123 1.00 96.81 91 LYS A CA 1
ATOM 724 C C . LYS A 1 91 ? 13.215 3.623 -25.101 1.00 96.81 91 LYS A C 1
ATOM 726 O O . LYS A 1 91 ? 12.138 3.926 -24.591 1.00 96.81 91 LYS A O 1
ATOM 731 N N . TRP A 1 92 ? 13.431 2.431 -25.650 1.00 96.56 92 TRP A N 1
ATOM 732 C CA . TRP A 1 92 ? 12.376 1.427 -25.764 1.00 96.56 92 TRP A CA 1
ATOM 733 C C . TRP A 1 92 ? 12.035 0.813 -24.404 1.00 96.56 92 TRP A C 1
ATOM 735 O O . TRP A 1 92 ? 10.861 0.665 -24.051 1.00 96.56 92 TRP A O 1
ATOM 745 N N . MET A 1 93 ? 13.053 0.521 -23.598 1.00 97.56 93 MET A N 1
ATOM 746 C CA . MET A 1 93 ? 12.898 0.024 -22.239 1.00 97.56 93 MET A CA 1
ATOM 747 C C . MET A 1 93 ? 12.268 1.072 -21.320 1.00 97.56 93 MET A C 1
ATOM 749 O O . MET A 1 93 ? 11.374 0.731 -20.546 1.00 97.56 93 MET A O 1
ATOM 753 N N . LYS A 1 94 ? 12.656 2.347 -21.447 1.00 98.25 94 LYS A N 1
ATOM 754 C CA . LYS A 1 94 ? 12.020 3.469 -20.746 1.00 98.25 94 LYS A CA 1
ATOM 755 C C . LYS A 1 94 ? 10.527 3.536 -21.055 1.00 98.25 94 LYS A C 1
ATOM 757 O O . LYS A 1 94 ? 9.724 3.577 -20.127 1.00 98.25 94 LYS A O 1
ATOM 762 N N . THR A 1 95 ? 10.132 3.482 -22.329 1.00 97.88 95 THR A N 1
ATOM 763 C CA . THR A 1 95 ? 8.710 3.478 -22.717 1.00 97.88 95 THR A CA 1
ATOM 764 C C . THR A 1 95 ? 7.953 2.313 -22.081 1.00 97.88 95 THR A C 1
ATOM 766 O O . THR A 1 95 ? 6.883 2.517 -21.509 1.00 97.88 95 THR A O 1
ATOM 769 N N . LYS A 1 96 ? 8.520 1.102 -22.108 1.00 97.50 96 LYS A N 1
ATOM 770 C CA . LYS A 1 96 ? 7.917 -0.065 -21.447 1.00 97.50 96 LYS A CA 1
ATOM 771 C C . LYS A 1 96 ? 7.796 0.108 -19.936 1.00 97.50 96 LYS A C 1
ATOM 773 O O . LYS A 1 96 ? 6.773 -0.255 -19.364 1.00 97.50 96 LYS A O 1
ATOM 778 N N . ALA A 1 97 ? 8.830 0.638 -19.289 1.00 97.38 97 ALA A N 1
ATOM 779 C CA . ALA A 1 97 ? 8.832 0.873 -17.853 1.00 97.38 97 ALA A CA 1
ATOM 780 C C . ALA A 1 97 ? 7.761 1.895 -17.459 1.00 97.38 97 ALA A C 1
ATOM 782 O O . ALA A 1 97 ? 6.989 1.639 -16.542 1.00 97.38 97 ALA A O 1
ATOM 783 N N . LEU A 1 98 ? 7.665 3.012 -18.187 1.00 97.62 98 LEU A N 1
ATOM 784 C CA . LEU A 1 98 ? 6.666 4.053 -17.944 1.00 97.62 98 LEU A CA 1
ATOM 785 C C . LEU A 1 98 ? 5.235 3.536 -18.131 1.00 97.62 98 LEU A C 1
ATOM 787 O O . LEU A 1 98 ? 4.366 3.882 -17.334 1.00 97.62 98 LEU A O 1
ATOM 791 N N . ALA A 1 99 ? 4.998 2.645 -19.100 1.00 97.12 99 ALA A N 1
ATOM 792 C CA . ALA A 1 99 ? 3.691 2.014 -19.287 1.00 97.12 99 ALA A CA 1
ATOM 793 C C . ALA A 1 99 ? 3.246 1.190 -18.060 1.00 97.12 99 ALA A C 1
ATOM 795 O O . ALA A 1 99 ? 2.067 1.178 -17.725 1.00 97.12 99 ALA A O 1
ATOM 796 N N . ILE A 1 100 ? 4.180 0.557 -17.338 1.00 96.19 100 ILE A N 1
ATOM 797 C CA . ILE A 1 100 ? 3.884 -0.174 -16.088 1.00 96.19 100 ILE A CA 1
ATOM 798 C C . ILE A 1 100 ? 3.476 0.785 -14.954 1.00 96.19 100 ILE A C 1
ATOM 800 O O . ILE A 1 100 ? 2.771 0.389 -14.024 1.00 96.19 100 ILE A O 1
ATOM 804 N N . THR A 1 101 ? 3.931 2.039 -15.017 1.00 93.56 101 THR A N 1
ATOM 805 C CA . THR A 1 101 ? 3.631 3.076 -14.017 1.00 93.56 101 THR A CA 1
ATOM 806 C C . THR A 1 101 ? 2.328 3.825 -14.278 1.00 93.56 101 THR A C 1
ATOM 808 O O . THR A 1 101 ? 1.969 4.686 -13.482 1.00 93.56 101 THR A O 1
ATOM 811 N N . ALA A 1 102 ? 1.614 3.511 -15.362 1.00 85.81 102 ALA A N 1
ATOM 812 C CA . ALA A 1 102 ? 0.250 3.986 -15.542 1.00 85.81 102 ALA A CA 1
ATOM 813 C C . ALA A 1 102 ? -0.656 3.269 -14.522 1.00 85.81 102 ALA A C 1
ATOM 815 O O . ALA A 1 102 ? -0.666 2.035 -14.450 1.00 85.81 102 ALA A O 1
ATOM 816 N N . PHE A 1 103 ? -1.349 4.050 -13.692 1.00 68.56 103 PHE A N 1
ATOM 817 C CA . PHE A 1 103 ? -2.274 3.585 -12.657 1.00 68.56 103 PHE A CA 1
ATOM 818 C C . PHE A 1 103 ? -3.681 4.062 -12.966 1.00 68.56 103 PHE A C 1
ATOM 820 O O . PHE A 1 103 ? -3.801 5.219 -13.425 1.00 68.56 103 PHE A O 1
#

Secondary structure (DSSP, 8-state):
--HHHHHHHHHHHHHHHHHHHHHHHHHHT---HHHHHHHHHHTGGGSSS-HHHHHHHHHHHHHHHHHHHHHHHHHHHHHHHHHHHHT--SHHHHHHHHHHT--

Radius of gyration: 21.51 Å; chains: 1; bounding box: 47×17×61 Å

Sequence (103 aa):
MSDSEKYNKVIRLKGYVNRLSNLLDDTYGLDFTQFKTAGTTNWSGKVKKSQFDDEYKKASDELARTAPEVEEAISTCKSKMYSLAWSIDDKWMKTKALAITAF